Protein AF-A0A817QRA8-F1 (afdb_monomer_lite)

Sequence (70 aa):
MLIAELYRRVNLSGIFQGVNTAGALLPGAVSKCLYWHRSINIEKLLSVGFSQLGRRMTLEMMKKMYELPE

Secondary structure (DSSP, 8-state):
-HHHHHHHHHHHTT--------SS--TT-----------S-HHHHHHTTSS---TT--HHHHHHHH----

Structure (mmCIF, N/CA/C/O backbone):
data_AF-A0A817QRA8-F1
#
_entry.id   AF-A0A817QRA8-F1
#
loop_
_atom_site.group_PDB
_atom_site.id
_atom_site.type_symbol
_atom_site.label_atom_id
_atom_site.label_alt_id
_atom_site.label_comp_id
_atom_site.label_asym_id
_atom_site.label_entity_id
_atom_site.label_seq_id
_atom_site.pdbx_PDB_ins_code
_atom_site.Cartn_x
_atom_site.Cartn_y
_atom_site.Cartn_z
_atom_site.occupancy
_atom_site.B_iso_or_equiv
_atom_site.auth_seq_id
_atom_site.auth_comp_id
_atom_site.auth_asym_id
_atom_site.auth_atom_id
_atom_site.pdbx_PDB_model_num
ATOM 1 N N . MET A 1 1 ? -23.176 9.372 5.376 1.00 77.69 1 MET A N 1
ATOM 2 C CA . MET A 1 1 ? -21.737 9.028 5.258 1.00 77.69 1 MET A CA 1
ATOM 3 C C . MET A 1 1 ? -21.573 7.511 5.264 1.00 77.69 1 MET A C 1
ATOM 5 O O . MET A 1 1 ? -22.057 6.887 6.198 1.00 77.69 1 MET A O 1
ATOM 9 N N . LEU A 1 2 ? -20.900 6.926 4.265 1.00 96.81 2 LEU A N 1
ATOM 10 C CA . LEU A 1 2 ? -20.736 5.464 4.113 1.00 96.81 2 LEU A CA 1
ATOM 11 C C . LEU A 1 2 ? -20.048 4.789 5.313 1.00 96.81 2 LEU A C 1
ATOM 13 O O . LEU A 1 2 ? -20.5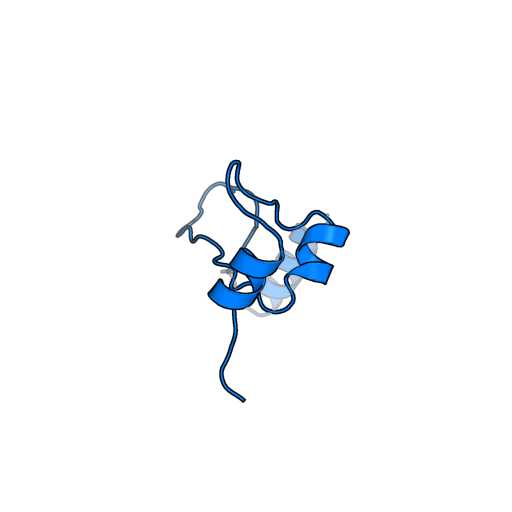01 3.748 5.777 1.00 96.81 2 LEU A O 1
ATOM 17 N N . ILE A 1 3 ? -18.997 5.412 5.854 1.00 95.19 3 ILE A N 1
ATOM 18 C CA . ILE A 1 3 ? -18.214 4.864 6.974 1.00 95.19 3 ILE A CA 1
ATOM 19 C C . ILE A 1 3 ? -19.073 4.719 8.241 1.00 95.19 3 ILE A C 1
ATOM 21 O O . ILE A 1 3 ? -19.017 3.696 8.913 1.00 95.19 3 ILE A O 1
ATOM 25 N N . ALA A 1 4 ? -19.919 5.706 8.546 1.00 96.81 4 ALA A N 1
ATOM 26 C CA . ALA A 1 4 ? -20.767 5.681 9.739 1.00 96.81 4 ALA A CA 1
ATOM 27 C C . ALA A 1 4 ? -21.835 4.572 9.690 1.00 96.81 4 ALA A C 1
ATOM 29 O O . ALA A 1 4 ? -22.089 3.913 10.695 1.00 96.81 4 ALA A O 1
ATOM 30 N N . GLU A 1 5 ? -22.429 4.325 8.518 1.00 98.00 5 GLU A N 1
ATOM 31 C CA . GLU A 1 5 ? -23.406 3.240 8.353 1.00 98.00 5 GLU A CA 1
ATOM 32 C C . GLU A 1 5 ? -22.745 1.858 8.452 1.00 98.00 5 GLU A C 1
ATOM 34 O O . GLU A 1 5 ? -23.326 0.940 9.033 1.00 98.00 5 GLU A O 1
ATOM 39 N N . LEU A 1 6 ? -21.512 1.716 7.949 1.00 96.69 6 LEU A N 1
ATOM 40 C CA . LEU A 1 6 ? -20.720 0.502 8.142 1.00 96.69 6 LEU A CA 1
ATOM 41 C C . LEU A 1 6 ? -20.513 0.223 9.638 1.00 96.69 6 LEU A C 1
ATOM 43 O O . LEU A 1 6 ? -20.849 -0.865 10.104 1.00 96.69 6 LEU A O 1
ATOM 47 N N . TYR A 1 7 ? -20.041 1.219 10.399 1.00 97.12 7 TYR A N 1
ATOM 48 C CA . TYR A 1 7 ? -19.868 1.090 11.850 1.00 97.12 7 TYR A CA 1
ATOM 49 C C . TYR A 1 7 ? -21.173 0.700 12.554 1.00 97.12 7 TYR A C 1
ATOM 51 O O . TYR A 1 7 ? -21.163 -0.192 13.399 1.00 97.12 7 TYR A O 1
ATOM 59 N N . ARG A 1 8 ? -22.316 1.289 12.174 1.00 97.88 8 ARG A N 1
ATOM 60 C CA . ARG A 1 8 ? -23.621 0.939 12.758 1.00 97.88 8 ARG A CA 1
ATOM 61 C C . ARG A 1 8 ? -23.968 -0.542 12.562 1.00 97.88 8 ARG A C 1
ATOM 63 O O . ARG A 1 8 ? -24.383 -1.198 13.515 1.00 97.88 8 ARG A O 1
ATOM 70 N N . ARG A 1 9 ? -23.803 -1.078 11.346 1.00 97.81 9 ARG A N 1
ATOM 71 C CA . ARG A 1 9 ? -24.108 -2.490 11.034 1.00 97.81 9 ARG A CA 1
ATOM 72 C C . ARG A 1 9 ? -23.187 -3.463 11.771 1.00 97.81 9 ARG A C 1
ATOM 74 O O . ARG A 1 9 ? -23.657 -4.480 12.277 1.00 97.81 9 ARG A O 1
ATOM 81 N N . VAL A 1 10 ? -21.898 -3.137 11.847 1.00 97.81 10 VAL A N 1
ATOM 82 C CA . VAL A 1 10 ? -20.888 -3.956 12.537 1.00 97.81 10 VAL A CA 1
ATOM 83 C C . VAL A 1 10 ? -21.150 -3.971 14.048 1.00 97.81 10 VAL A C 1
ATOM 85 O O . VAL A 1 10 ? -21.197 -5.047 14.644 1.00 97.81 10 VAL A O 1
ATOM 88 N N . ASN A 1 11 ? -21.477 -2.814 14.636 1.00 98.06 11 ASN A N 1
ATOM 89 C CA . ASN A 1 11 ? -21.823 -2.707 16.055 1.00 98.06 11 ASN A CA 1
ATOM 90 C C . ASN A 1 11 ? -23.090 -3.502 16.418 1.00 98.06 11 ASN A C 1
ATOM 92 O O . ASN A 1 11 ? -23.129 -4.137 17.468 1.00 98.06 11 ASN A O 1
ATOM 96 N N . LEU A 1 12 ? -24.112 -3.527 15.550 1.00 98.31 12 LEU A N 1
ATOM 97 C CA . LEU A 1 12 ? -25.311 -4.358 15.761 1.00 98.31 12 LEU A CA 1
ATOM 98 C C . LEU A 1 12 ? -25.020 -5.864 15.742 1.00 98.31 12 LEU A C 1
ATOM 100 O O . LEU A 1 12 ? -25.803 -6.641 16.279 1.00 98.31 12 LEU A O 1
ATOM 104 N N . SER A 1 13 ? -23.898 -6.266 15.148 1.00 97.81 13 SER A N 1
ATOM 105 C CA . SER A 1 13 ? -23.428 -7.654 15.135 1.00 97.81 13 SER A CA 1
ATOM 106 C C . SER A 1 13 ? -22.514 -7.977 16.329 1.00 97.81 13 SER A C 1
ATOM 108 O O . SER A 1 13 ? -21.935 -9.058 16.377 1.00 97.81 13 SER A O 1
ATOM 110 N N . GLY A 1 14 ? -22.359 -7.049 17.285 1.00 98.00 14 GLY A N 1
ATOM 111 C CA . GLY A 1 14 ? -21.544 -7.226 18.492 1.00 98.00 14 GLY A CA 1
ATOM 112 C C . GLY A 1 14 ? -20.037 -7.026 18.296 1.00 98.00 14 GLY A C 1
ATOM 113 O O . GLY A 1 14 ? -19.260 -7.366 19.186 1.00 98.00 14 GLY A O 1
ATOM 114 N N . ILE A 1 15 ? -19.606 -6.482 17.155 1.00 98.06 15 ILE A N 1
ATOM 115 C CA . ILE A 1 15 ? -18.196 -6.208 16.846 1.00 98.06 15 ILE A CA 1
ATOM 116 C C . ILE A 1 15 ? -17.953 -4.704 16.980 1.00 98.06 15 ILE A C 1
ATOM 118 O O . ILE A 1 15 ? -18.695 -3.912 16.410 1.00 98.06 15 ILE A O 1
ATOM 122 N N . PHE A 1 16 ? -16.902 -4.305 17.699 1.00 97.12 16 PHE A N 1
ATOM 123 C CA . PHE A 1 16 ? -16.642 -2.890 18.019 1.00 97.12 16 PHE A CA 1
ATOM 124 C C . PHE A 1 16 ? -15.251 -2.399 17.600 1.00 97.12 16 PHE A C 1
ATOM 126 O O . PHE A 1 16 ? -14.937 -1.219 17.748 1.00 97.12 16 PHE A O 1
ATOM 133 N N . GLN A 1 17 ? -14.405 -3.285 17.070 1.00 95.56 17 GLN A N 1
ATOM 134 C CA . GLN A 1 17 ? -13.088 -2.950 16.534 1.00 95.56 17 GLN A CA 1
ATOM 135 C C . GLN A 1 17 ? -13.049 -3.232 15.034 1.00 95.56 17 GLN A C 1
ATOM 137 O O . GLN A 1 17 ? -13.727 -4.126 14.532 1.00 95.56 17 GLN A O 1
ATOM 142 N N . GLY A 1 18 ? -12.230 -2.468 14.317 1.00 93.31 18 GLY A N 1
ATOM 143 C CA . GLY A 1 18 ? -12.010 -2.653 12.891 1.00 93.31 18 GLY A CA 1
ATOM 144 C C . GLY A 1 18 ? -10.541 -2.481 12.550 1.00 93.31 18 GLY A C 1
ATOM 145 O O . GLY A 1 18 ? -9.849 -1.658 13.147 1.00 93.31 18 GLY A O 1
ATOM 146 N N . VAL A 1 19 ? -10.080 -3.250 11.570 1.00 95.00 19 VAL A N 1
ATOM 147 C CA . VAL A 1 19 ? -8.742 -3.122 10.994 1.00 95.00 19 VAL A CA 1
ATOM 148 C C . VAL A 1 19 ? -8.907 -2.730 9.536 1.00 95.00 19 VAL A C 1
ATOM 150 O O . VAL A 1 19 ? -9.709 -3.317 8.814 1.00 95.00 19 VAL A O 1
ATOM 153 N N . ASN A 1 20 ? -8.167 -1.713 9.110 1.00 94.06 20 ASN A N 1
ATOM 154 C CA . ASN A 1 20 ? -8.129 -1.284 7.722 1.00 94.06 20 ASN A CA 1
ATOM 155 C C . ASN A 1 20 ? -6.701 -0.908 7.326 1.00 94.06 20 ASN A C 1
ATOM 157 O O . ASN A 1 20 ? -5.856 -0.616 8.173 1.00 94.06 20 ASN A O 1
ATOM 161 N N . THR A 1 21 ? -6.448 -0.926 6.024 1.00 95.94 21 THR A N 1
ATOM 162 C CA . THR A 1 21 ? -5.213 -0.433 5.419 1.00 95.94 21 THR A CA 1
ATOM 163 C C . THR A 1 21 ? -5.554 0.716 4.487 1.00 95.94 21 THR A C 1
ATOM 165 O O . THR A 1 21 ? -6.551 0.650 3.766 1.00 95.94 21 THR A O 1
ATOM 168 N N . ALA A 1 22 ? -4.707 1.736 4.445 1.00 95.62 22 ALA A N 1
ATOM 169 C CA . ALA A 1 22 ? -4.84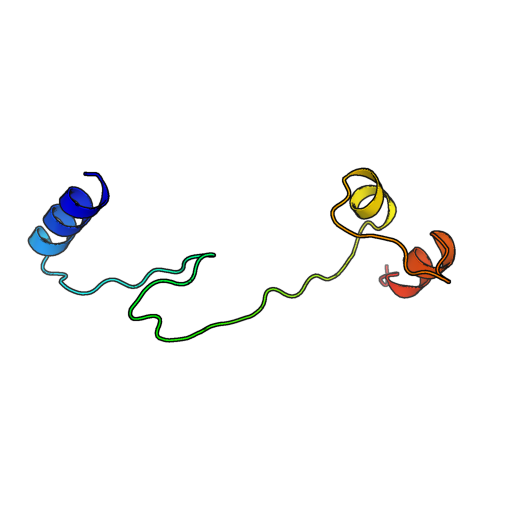6 2.849 3.518 1.00 95.62 22 ALA A CA 1
ATOM 170 C C . ALA A 1 22 ? -3.501 3.144 2.847 1.00 95.62 22 ALA A C 1
ATOM 172 O O . ALA A 1 22 ? -2.448 2.993 3.461 1.00 95.62 22 ALA A O 1
ATOM 173 N N . GLY A 1 23 ? -3.544 3.588 1.587 1.00 94.50 23 GLY A N 1
ATOM 174 C CA . GLY A 1 23 ? -2.359 4.098 0.884 1.00 94.50 23 GLY A CA 1
ATOM 175 C C . GLY A 1 23 ? -1.943 5.504 1.335 1.00 94.50 23 GLY A C 1
ATOM 176 O O . GLY A 1 23 ? -0.839 5.944 1.033 1.00 94.50 23 GLY A O 1
ATOM 177 N N . ALA A 1 24 ? -2.815 6.203 2.069 1.00 93.12 24 ALA A N 1
ATOM 178 C CA . ALA A 1 24 ? -2.543 7.498 2.680 1.00 93.12 24 ALA A CA 1
ATOM 179 C C . ALA A 1 24 ? -2.268 7.346 4.183 1.00 93.12 24 ALA A C 1
ATOM 181 O O . ALA A 1 24 ? -2.776 6.430 4.832 1.00 93.12 24 ALA A O 1
ATOM 182 N N . LEU A 1 25 ? -1.492 8.274 4.749 1.00 93.12 25 LEU A N 1
ATOM 183 C CA . LEU A 1 25 ? -1.245 8.303 6.187 1.00 93.12 25 LEU A CA 1
ATOM 184 C C . LEU A 1 25 ? -2.488 8.807 6.930 1.00 93.12 25 LEU A C 1
ATOM 186 O O . LEU A 1 25 ? -2.886 9.958 6.763 1.00 93.12 25 LEU A O 1
ATOM 190 N N . LEU A 1 26 ? -3.058 7.956 7.782 1.00 93.19 26 LEU A N 1
ATOM 191 C CA . LEU A 1 26 ? -4.177 8.291 8.660 1.00 93.19 26 LEU A CA 1
ATOM 192 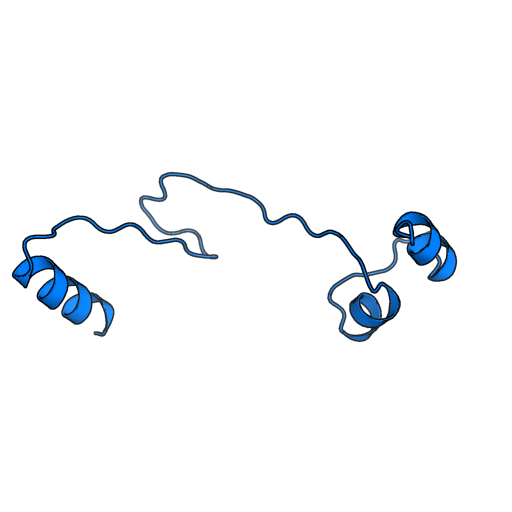C C . LEU A 1 26 ? -3.720 8.361 10.129 1.00 93.19 26 LEU A C 1
ATOM 194 O O . LEU A 1 26 ? -2.788 7.643 10.513 1.00 93.19 26 LEU A O 1
ATOM 198 N N . PRO A 1 27 ? -4.361 9.193 10.971 1.00 94.44 27 PRO A N 1
ATOM 199 C CA . PRO A 1 27 ? -4.138 9.172 12.414 1.00 94.44 27 PRO A CA 1
ATOM 200 C C . PRO A 1 27 ? -4.420 7.782 13.005 1.00 94.44 27 PRO A C 1
ATOM 202 O O . PRO A 1 27 ? -5.394 7.135 12.630 1.00 94.44 27 PRO A O 1
ATOM 205 N N . GLY A 1 28 ? -3.578 7.323 13.935 1.00 91.31 28 GLY A N 1
ATOM 206 C CA . GLY A 1 28 ? -3.744 6.016 14.588 1.00 91.31 28 GLY A CA 1
ATOM 207 C C . GLY A 1 28 ? -3.209 4.812 13.801 1.00 91.31 28 GLY A C 1
ATOM 208 O O . GLY A 1 28 ? -3.507 3.676 14.158 1.00 91.31 28 GLY A O 1
ATOM 209 N N . ALA A 1 29 ? -2.416 5.030 12.745 1.00 92.94 29 ALA A N 1
ATOM 210 C CA . ALA A 1 29 ? -1.761 3.943 12.019 1.00 92.94 29 ALA A CA 1
ATOM 211 C C . ALA A 1 29 ? -0.827 3.131 12.938 1.00 92.94 29 ALA A C 1
ATOM 213 O O . ALA A 1 29 ? 0.122 3.670 13.503 1.00 92.94 29 ALA A O 1
ATOM 214 N N . VAL A 1 30 ? -1.084 1.824 13.043 1.00 95.75 30 VAL A N 1
ATOM 215 C CA . VAL A 1 30 ? -0.322 0.897 13.901 1.00 95.75 30 VAL A CA 1
ATOM 216 C C . VAL A 1 30 ? 1.025 0.518 13.279 1.00 95.75 30 VAL A C 1
ATOM 218 O O . VAL A 1 30 ? 2.011 0.334 13.984 1.00 95.75 30 VAL A O 1
ATOM 221 N N . SER A 1 31 ? 1.083 0.401 11.951 1.00 95.19 31 SER A N 1
ATOM 222 C CA . SER A 1 31 ? 2.294 0.028 11.217 1.00 95.19 31 SER A CA 1
ATOM 223 C C . SER A 1 31 ? 2.304 0.651 9.820 1.00 95.19 31 SER A C 1
ATOM 225 O O . SER A 1 31 ? 1.264 1.064 9.302 1.00 95.19 31 SER A O 1
ATOM 227 N N . LYS A 1 32 ? 3.493 0.726 9.213 1.00 94.75 32 LYS A N 1
ATOM 228 C CA . LYS A 1 32 ? 3.717 1.173 7.834 1.00 94.75 32 LYS A CA 1
ATOM 229 C C . LYS A 1 32 ? 4.628 0.172 7.135 1.00 94.75 32 LYS A C 1
ATOM 231 O O . LYS A 1 32 ? 5.596 -0.300 7.722 1.00 94.75 32 LYS A O 1
ATOM 236 N N . CYS A 1 33 ? 4.341 -0.112 5.872 1.00 94.25 33 CYS A N 1
ATOM 237 C CA . CYS A 1 33 ? 5.168 -0.965 5.028 1.00 94.25 33 CYS A CA 1
ATOM 238 C C . CYS A 1 33 ? 5.323 -0.349 3.635 1.00 94.25 33 CYS A C 1
ATOM 240 O O . CYS A 1 33 ? 4.558 0.534 3.245 1.00 94.25 33 CYS A O 1
ATOM 242 N N . LEU A 1 34 ? 6.348 -0.795 2.911 1.00 95.94 34 LEU A N 1
ATOM 243 C CA . LEU A 1 34 ? 6.646 -0.356 1.552 1.00 95.94 34 LEU A CA 1
ATOM 244 C C . LEU A 1 34 ? 6.253 -1.453 0.566 1.00 95.94 34 LEU A C 1
ATOM 246 O O . LEU A 1 34 ? 6.555 -2.627 0.788 1.00 95.94 34 LEU A O 1
ATOM 250 N N . TYR A 1 35 ? 5.617 -1.060 -0.536 1.00 95.62 35 TYR A N 1
ATOM 251 C CA . TYR A 1 35 ? 5.424 -1.952 -1.672 1.00 95.62 35 TYR A CA 1
ATOM 252 C C . TYR A 1 35 ? 6.749 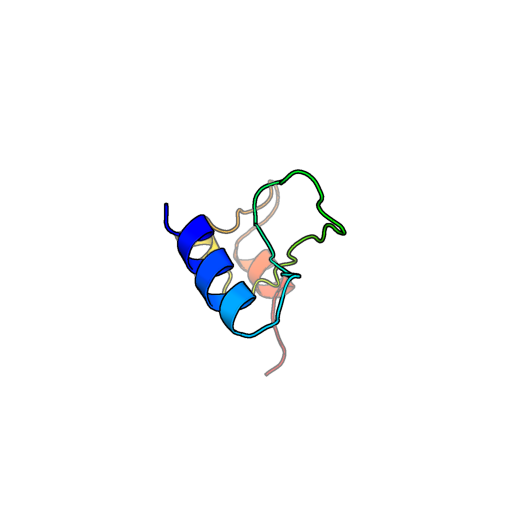-2.126 -2.413 1.00 95.62 35 TYR A C 1
ATOM 254 O O . TYR A 1 35 ? 7.412 -1.148 -2.757 1.00 95.62 35 TYR A O 1
ATOM 262 N N . TRP A 1 36 ? 7.112 -3.377 -2.676 1.00 95.44 36 TRP A N 1
ATOM 263 C CA . TRP A 1 36 ? 8.240 -3.731 -3.528 1.00 95.44 36 TRP A CA 1
ATOM 264 C C . TRP A 1 36 ? 7.717 -4.285 -4.848 1.00 95.44 36 TRP A C 1
ATOM 266 O O . TRP A 1 36 ? 6.754 -5.050 -4.872 1.00 95.44 36 TRP A O 1
ATOM 276 N N . HIS A 1 37 ? 8.365 -3.911 -5.949 1.00 94.25 37 HIS A N 1
ATOM 277 C CA . HIS A 1 37 ? 7.982 -4.349 -7.287 1.00 94.25 37 HIS A CA 1
ATOM 278 C C . HIS A 1 37 ? 9.099 -5.187 -7.909 1.00 94.25 37 HIS A C 1
ATOM 280 O O . HIS A 1 37 ? 10.259 -4.773 -7.925 1.00 94.25 37 HIS A O 1
ATOM 286 N N . ARG A 1 38 ? 8.743 -6.355 -8.456 1.00 93.00 38 ARG A N 1
ATOM 287 C CA . ARG A 1 38 ? 9.610 -7.130 -9.348 1.00 93.00 38 ARG A CA 1
ATOM 288 C C . ARG A 1 38 ? 9.144 -6.903 -10.778 1.00 93.00 38 ARG A C 1
ATOM 290 O O . ARG A 1 38 ? 8.032 -7.279 -11.139 1.00 93.00 38 ARG A O 1
ATOM 297 N N . SER A 1 39 ? 9.996 -6.288 -11.583 1.00 93.62 39 SER A N 1
ATOM 298 C CA . SER A 1 39 ? 9.700 -6.040 -12.988 1.00 93.62 39 SER A CA 1
ATOM 299 C C . SER A 1 39 ? 9.796 -7.348 -13.773 1.00 93.62 39 SER A C 1
ATOM 301 O O . SER A 1 39 ? 10.837 -7.996 -13.747 1.00 93.62 39 SER A O 1
ATOM 303 N N . ILE A 1 40 ? 8.701 -7.744 -14.428 1.00 92.81 40 ILE A N 1
ATOM 304 C CA . ILE A 1 40 ? 8.619 -8.975 -15.234 1.00 92.81 40 ILE A CA 1
ATOM 305 C C . ILE A 1 40 ? 8.624 -8.610 -16.722 1.00 92.81 40 ILE A C 1
ATOM 307 O O . ILE A 1 40 ? 9.530 -8.981 -17.455 1.00 92.81 40 ILE A O 1
ATOM 311 N N . ASN A 1 41 ? 7.653 -7.804 -17.167 1.00 93.94 41 ASN A N 1
ATOM 312 C CA . ASN A 1 41 ? 7.585 -7.326 -18.550 1.00 93.94 41 ASN A CA 1
ATOM 313 C C . ASN A 1 41 ? 8.110 -5.887 -18.657 1.00 93.94 41 ASN A C 1
ATOM 315 O O . ASN A 1 41 ? 7.354 -4.927 -18.511 1.00 93.94 41 ASN A O 1
ATOM 319 N N . ILE A 1 42 ? 9.408 -5.740 -18.913 1.00 94.50 42 ILE A N 1
ATOM 320 C CA . ILE A 1 42 ? 10.075 -4.430 -18.929 1.00 94.50 42 ILE A CA 1
ATOM 321 C C . ILE A 1 42 ? 9.526 -3.507 -20.021 1.00 94.50 42 ILE A C 1
ATOM 323 O O . ILE A 1 42 ? 9.292 -2.329 -19.759 1.00 94.50 42 ILE A O 1
ATOM 327 N N . GLU A 1 43 ? 9.275 -4.031 -21.222 1.00 93.25 43 GLU A N 1
ATOM 328 C CA . GLU A 1 43 ? 8.785 -3.231 -22.352 1.00 93.25 43 GLU A CA 1
ATOM 329 C C . GLU A 1 43 ? 7.440 -2.581 -22.038 1.00 93.25 43 GLU A C 1
ATOM 331 O O . GLU A 1 43 ? 7.259 -1.377 -22.231 1.00 93.25 43 GLU A O 1
ATOM 336 N N . LYS A 1 44 ? 6.515 -3.370 -21.480 1.00 94.94 44 LYS A N 1
ATOM 337 C CA . LYS A 1 44 ? 5.200 -2.874 -21.083 1.00 94.94 44 LYS A CA 1
ATOM 338 C C . LYS A 1 44 ? 5.297 -1.881 -19.929 1.00 94.94 44 LYS A C 1
ATOM 340 O O . LYS A 1 44 ? 4.595 -0.878 -19.939 1.00 94.94 44 LYS A O 1
ATOM 345 N N . LEU A 1 45 ? 6.146 -2.143 -18.932 1.00 95.44 45 LEU A N 1
ATOM 346 C CA . LEU A 1 45 ? 6.282 -1.255 -17.771 1.00 95.44 45 LEU A CA 1
ATOM 347 C C . LEU A 1 45 ? 6.860 0.116 -18.146 1.00 95.44 45 LEU A C 1
ATOM 349 O O . LEU A 1 45 ? 6.493 1.116 -17.527 1.00 95.44 45 LEU A O 1
ATOM 353 N N . LEU A 1 46 ? 7.718 0.170 -19.167 1.00 94.19 46 LEU A N 1
ATOM 354 C CA . LEU A 1 46 ? 8.227 1.424 -19.720 1.00 94.19 46 LEU A CA 1
ATOM 355 C C . LEU A 1 46 ? 7.184 2.130 -20.593 1.00 94.19 46 LEU A C 1
ATOM 357 O O . LEU A 1 46 ? 7.016 3.339 -20.458 1.00 94.19 46 LEU A O 1
ATOM 361 N N . SER A 1 47 ? 6.453 1.401 -21.446 1.00 95.44 47 SER A N 1
ATOM 362 C CA . SER A 1 47 ? 5.475 2.014 -22.361 1.00 95.44 47 SER A CA 1
ATOM 363 C C . SER A 1 47 ? 4.315 2.695 -21.634 1.00 95.44 47 SER A C 1
ATOM 365 O O . SER A 1 47 ? 3.828 3.728 -22.085 1.00 95.44 47 SER A O 1
ATOM 367 N N . VAL A 1 48 ? 3.908 2.155 -20.482 1.00 96.62 48 VAL A N 1
ATOM 368 C CA . VAL A 1 48 ? 2.857 2.740 -19.632 1.00 96.62 48 VAL A CA 1
ATOM 369 C C . VAL A 1 48 ? 3.394 3.747 -18.606 1.00 96.62 48 VAL A C 1
ATOM 371 O O . VAL A 1 48 ? 2.612 4.314 -17.848 1.00 96.62 48 VAL A O 1
ATOM 374 N N . GLY A 1 49 ? 4.713 3.958 -18.543 1.00 93.62 49 GLY A N 1
ATOM 375 C CA . GLY A 1 49 ? 5.347 4.911 -17.625 1.00 93.62 49 GLY A CA 1
ATOM 376 C C . GLY A 1 49 ? 5.385 4.484 -16.153 1.00 93.62 49 GLY A C 1
ATOM 377 O O . GLY A 1 49 ? 5.648 5.317 -15.288 1.00 93.62 49 GLY A O 1
ATOM 378 N N . PHE A 1 50 ? 5.142 3.205 -15.846 1.00 95.06 50 PHE A N 1
ATOM 379 C CA . PHE A 1 50 ? 5.232 2.683 -14.476 1.00 95.06 50 PHE A CA 1
ATOM 380 C C . PHE A 1 50 ? 6.685 2.620 -13.981 1.00 95.06 50 PHE A C 1
ATOM 382 O O . PHE A 1 50 ? 6.971 2.845 -12.807 1.00 95.06 50 PHE A O 1
ATOM 389 N N . SER A 1 51 ? 7.617 2.299 -14.876 1.00 91.69 51 SER A N 1
ATOM 390 C CA . SER A 1 51 ? 9.059 2.303 -14.614 1.00 91.69 51 SER A CA 1
ATOM 391 C C . SER A 1 51 ? 9.772 3.226 -15.599 1.00 91.69 51 SER A C 1
ATOM 393 O O . SER A 1 51 ? 9.217 3.585 -16.634 1.00 91.69 51 SER A O 1
ATOM 395 N N . GLN A 1 52 ? 11.006 3.622 -15.281 1.00 91.25 52 GLN A N 1
ATOM 396 C CA . GLN A 1 52 ? 11.822 4.505 -16.120 1.00 91.25 52 GLN A CA 1
ATOM 397 C C . GLN A 1 52 ? 13.239 3.948 -16.270 1.00 91.25 52 GLN A C 1
ATOM 399 O O . GLN A 1 52 ? 13.754 3.286 -15.367 1.00 91.25 52 GLN A O 1
ATOM 404 N N . LEU A 1 53 ? 13.880 4.232 -17.406 1.00 91.25 53 LEU A N 1
ATOM 405 C CA . LEU A 1 53 ? 15.281 3.877 -17.631 1.00 91.25 53 LEU A CA 1
ATOM 406 C C . LEU A 1 53 ? 16.203 4.829 -16.858 1.00 91.25 53 LEU A C 1
ATOM 408 O O . LEU A 1 53 ? 16.056 6.050 -16.912 1.00 91.25 53 LEU A O 1
ATOM 412 N N . GLY A 1 54 ? 17.182 4.267 -16.148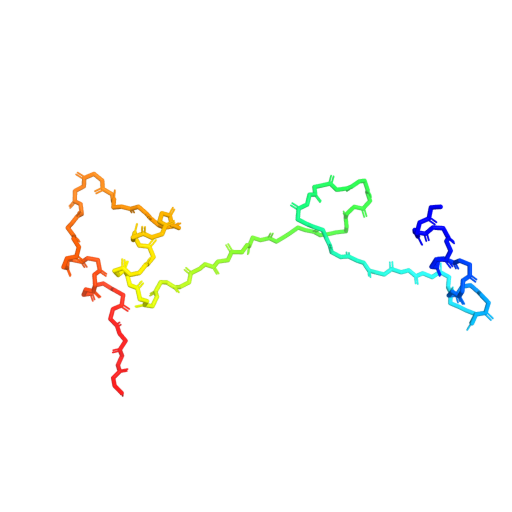 1.00 87.00 54 GLY A N 1
ATOM 413 C CA . GLY A 1 54 ? 18.229 5.050 -15.491 1.00 87.00 54 GLY A CA 1
ATOM 414 C C . GLY A 1 54 ? 19.164 5.736 -16.497 1.00 87.00 54 GLY A C 1
ATOM 415 O O . GLY A 1 54 ? 19.291 5.305 -17.640 1.00 87.00 54 GLY A O 1
ATOM 416 N N . ARG A 1 55 ? 19.901 6.769 -16.054 1.00 87.31 55 ARG A N 1
ATOM 417 C CA . ARG A 1 55 ? 20.760 7.628 -16.908 1.00 87.31 55 ARG A CA 1
ATOM 418 C C . ARG A 1 55 ? 21.809 6.905 -17.772 1.00 87.31 55 ARG A C 1
ATOM 420 O O . ARG A 1 55 ? 22.339 7.512 -18.692 1.00 87.31 55 ARG A O 1
ATOM 427 N N . ARG A 1 56 ? 22.159 5.655 -17.464 1.00 91.25 56 ARG A N 1
ATOM 428 C CA . ARG A 1 56 ? 23.135 4.844 -18.220 1.00 91.25 56 ARG A CA 1
ATOM 429 C C . ARG A 1 56 ? 22.574 3.477 -18.610 1.00 91.25 56 ARG A C 1
ATOM 431 O O . ARG A 1 56 ? 23.344 2.548 -18.830 1.00 91.25 56 ARG A O 1
ATOM 438 N N . MET A 1 57 ? 21.247 3.338 -18.628 1.00 91.88 57 MET A N 1
ATOM 439 C CA . MET A 1 57 ? 20.591 2.059 -18.852 1.00 91.88 57 MET A CA 1
ATOM 440 C C . MET A 1 57 ? 19.867 1.985 -20.186 1.00 91.88 57 MET A C 1
ATOM 442 O O . MET A 1 57 ? 19.073 2.860 -20.515 1.00 91.88 57 MET A O 1
ATOM 446 N N . THR A 1 58 ? 20.137 0.918 -20.940 1.00 93.75 58 THR A N 1
ATOM 447 C CA . THR A 1 58 ? 19.408 0.580 -22.165 1.00 93.75 58 THR A CA 1
ATOM 448 C C . THR A 1 58 ? 18.308 -0.437 -21.866 1.00 93.75 58 THR A C 1
ATOM 450 O O . THR A 1 58 ? 18.372 -1.173 -20.877 1.00 93.75 58 THR A O 1
ATOM 453 N N . LEU A 1 59 ? 17.298 -0.494 -22.737 1.00 91.62 59 LEU A N 1
ATOM 454 C CA . LEU A 1 59 ? 16.194 -1.450 -22.632 1.00 91.62 59 LEU A CA 1
ATOM 455 C C . LEU A 1 59 ? 16.694 -2.901 -22.561 1.00 91.62 59 LEU A C 1
ATOM 457 O O . LEU A 1 59 ? 16.275 -3.654 -21.689 1.00 91.62 59 LEU A O 1
ATOM 461 N N . GLU A 1 60 ? 17.627 -3.269 -23.438 1.00 93.00 60 GLU A N 1
ATOM 462 C CA . GLU A 1 60 ? 18.188 -4.623 -23.519 1.00 93.00 60 GLU A CA 1
ATOM 463 C C . GLU A 1 60 ? 18.954 -5.018 -22.249 1.00 93.00 60 GLU A C 1
ATOM 465 O O . GLU A 1 60 ? 18.797 -6.128 -21.742 1.00 93.00 60 GLU A O 1
ATOM 470 N N . MET A 1 61 ? 19.724 -4.091 -21.666 1.00 93.06 61 MET A N 1
ATOM 471 C CA . MET A 1 61 ? 20.410 -4.335 -20.391 1.00 93.06 61 MET A CA 1
ATOM 472 C C . MET A 1 61 ? 19.412 -4.561 -19.250 1.00 93.06 61 MET A C 1
ATOM 474 O O . MET A 1 61 ? 19.623 -5.437 -18.412 1.00 93.06 61 MET A O 1
ATOM 478 N N . MET A 1 62 ? 18.313 -3.799 -19.228 1.00 92.25 62 MET A N 1
ATOM 479 C CA . MET A 1 62 ? 17.268 -3.950 -18.217 1.00 92.25 62 MET A CA 1
ATOM 480 C C . MET A 1 62 ? 16.506 -5.272 -18.384 1.00 92.25 62 MET A C 1
ATOM 482 O O . MET A 1 62 ? 16.284 -5.963 -17.394 1.00 92.25 62 MET A O 1
ATOM 486 N N . LYS A 1 63 ? 16.161 -5.672 -19.615 1.00 92.50 63 LYS A N 1
ATOM 487 C CA . LYS A 1 63 ? 15.543 -6.981 -19.892 1.00 92.50 63 LYS A CA 1
ATOM 488 C C . LYS A 1 63 ? 16.408 -8.130 -19.386 1.00 92.50 63 LYS A C 1
ATOM 490 O O . LYS A 1 63 ? 15.917 -8.949 -18.621 1.00 92.50 63 LYS A O 1
ATOM 495 N N . LYS A 1 64 ? 17.700 -8.127 -19.729 1.00 92.69 64 LYS A N 1
A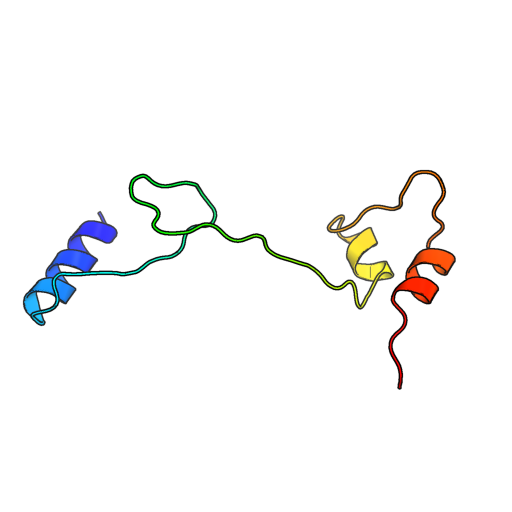TOM 496 C CA . LYS A 1 64 ? 18.655 -9.148 -19.280 1.00 92.69 64 LYS A CA 1
ATOM 497 C C . LYS A 1 64 ? 18.798 -9.193 -17.755 1.00 92.69 64 LYS A C 1
ATOM 499 O O . LYS A 1 64 ? 18.924 -10.259 -17.171 1.00 92.69 64 LYS A O 1
ATOM 504 N N . MET A 1 65 ? 18.774 -8.038 -17.085 1.00 91.88 65 MET A N 1
ATOM 505 C CA . MET A 1 65 ? 18.856 -7.973 -15.619 1.00 91.88 65 MET A CA 1
ATOM 506 C C . MET A 1 65 ? 17.634 -8.599 -14.930 1.00 91.88 65 MET A C 1
ATOM 508 O O . MET A 1 65 ? 17.762 -9.187 -13.854 1.00 91.88 65 MET A O 1
ATOM 512 N N . TYR A 1 66 ? 16.448 -8.431 -15.516 1.00 92.88 66 TYR A N 1
ATOM 513 C CA . TYR A 1 66 ? 15.188 -8.913 -14.948 1.00 92.88 66 TYR A CA 1
ATOM 514 C C . TYR A 1 66 ? 14.713 -10.244 -15.533 1.00 92.88 66 TYR A C 1
ATOM 516 O O . TYR A 1 66 ? 13.642 -10.711 -15.144 1.00 92.88 66 TYR A O 1
ATOM 524 N N . GLU A 1 67 ? 15.517 -10.857 -16.400 1.00 93.19 67 GLU A N 1
ATOM 525 C CA . GLU A 1 67 ? 15.259 -12.157 -17.006 1.00 93.19 67 GLU A CA 1
ATOM 526 C C . GLU A 1 67 ? 14.992 -13.218 -15.929 1.00 93.19 67 GLU A C 1
ATOM 528 O O . GLU A 1 67 ? 15.587 -13.212 -14.843 1.00 93.19 67 GLU A O 1
ATOM 533 N N . LEU A 1 68 ? 14.025 -14.085 -16.211 1.00 93.19 68 LEU A N 1
ATOM 534 C CA . LEU A 1 68 ? 13.609 -15.177 -15.341 1.00 93.19 68 LEU A CA 1
ATOM 535 C C . LEU A 1 68 ? 13.965 -16.505 -16.023 1.00 93.19 68 LEU A C 1
ATOM 537 O O . LEU A 1 68 ? 13.963 -16.550 -17.252 1.00 93.19 68 LEU A O 1
ATOM 541 N N . PRO A 1 69 ? 14.260 -17.569 -15.258 1.00 92.12 69 PRO A N 1
ATOM 542 C CA . PRO A 1 69 ? 14.399 -18.911 -15.818 1.00 92.12 69 PRO A CA 1
ATOM 543 C C . PRO A 1 69 ? 13.111 -19.365 -16.523 1.00 92.12 69 PRO A C 1
ATOM 545 O O . PRO A 1 69 ? 12.022 -18.956 -16.108 1.00 92.12 69 PRO A O 1
ATOM 548 N N . GLU A 1 70 ? 13.250 -20.212 -17.549 1.00 79.12 70 GLU A N 1
ATOM 549 C CA . GLU A 1 70 ? 12.129 -20.950 -18.161 1.00 79.12 70 GLU A CA 1
ATOM 550 C C . GLU A 1 70 ? 11.576 -22.044 -17.237 1.00 79.12 70 GLU A C 1
ATOM 552 O O . GLU A 1 70 ? 12.379 -22.683 -16.512 1.00 79.12 70 GLU A O 1
#

pLDDT: mean 93.88, std 3.54, range [77.69, 98.31]

Foldseek 3Di:
DVVVVVQVVCVVVVHRDDDDDDPDDDPPDPDDDDDDDQDDPQVVCVVVVVDDADPPDDSVNVCVVSDDDD

Radius of gyration: 21.26 Å; chains: 1; bounding box: 48×30×42 Å